Protein AF-A0AAT9LY21-F1 (afdb_monomer)

Mean predicted aligned error: 7.44 Å

pLDDT: mean 88.94, std 11.2, range [56.91, 97.25]

Sequence (94 aa):
MLLIWGFRRYVQQLLMTMLVCGNCRNPAAHALRKFTTKFTLFFIPLFPVSSRHQLQCTYCGYASELAKEQAQALVAQHAAAQQPAPQQLPQNLG

Structure (mmCIF, N/CA/C/O backbone):
data_AF-A0AAT9LY21-F1
#
_entry.id   AF-A0AAT9LY21-F1
#
loop_
_atom_site.group_PDB
_atom_site.id
_atom_site.type_symbol
_atom_site.label_atom_id
_atom_site.label_alt_id
_atom_site.label_comp_id
_atom_site.label_asym_id
_atom_site.label_entity_id
_atom_site.label_seq_id
_atom_site.pdbx_PDB_ins_code
_atom_site.Cartn_x
_atom_site.Cartn_y
_atom_site.Cartn_z
_atom_site.occupancy
_atom_site.B_iso_or_equiv
_atom_site.auth_seq_id
_atom_site.auth_comp_id
_atom_site.auth_asym_id
_atom_site.auth_atom_id
_atom_site.pdbx_PDB_model_num
ATOM 1 N N . MET A 1 1 ? -28.158 -6.599 25.433 1.00 62.91 1 MET A N 1
ATOM 2 C CA . MET A 1 1 ? -27.764 -6.000 24.136 1.00 62.91 1 MET A CA 1
ATOM 3 C C . MET A 1 1 ? -26.363 -6.472 23.796 1.00 62.91 1 MET A C 1
ATOM 5 O O . MET A 1 1 ? -25.468 -6.257 24.600 1.00 62.91 1 MET A O 1
ATOM 9 N N . LEU A 1 2 ? -26.180 -7.154 22.665 1.00 80.31 2 LEU A N 1
ATOM 10 C CA . LEU A 1 2 ? -24.870 -7.636 22.223 1.00 80.31 2 LEU A CA 1
ATOM 11 C C . LEU A 1 2 ? -24.255 -6.586 21.286 1.00 80.31 2 LEU A C 1
ATOM 13 O O . LEU A 1 2 ? -24.821 -6.320 20.232 1.00 80.31 2 LEU A O 1
ATOM 17 N N . LEU A 1 3 ? -23.135 -5.971 21.666 1.00 78.38 3 LEU A N 1
ATOM 18 C CA . LEU A 1 3 ? -22.347 -5.119 20.769 1.00 78.38 3 LEU A CA 1
ATOM 19 C C . LEU A 1 3 ? -21.366 -6.016 20.009 1.00 78.38 3 LEU A C 1
ATOM 21 O O . LEU A 1 3 ? -20.518 -6.650 20.628 1.00 78.38 3 LEU A O 1
ATOM 25 N N . ILE A 1 4 ? -21.476 -6.080 18.680 1.00 87.19 4 ILE A N 1
ATOM 26 C CA . ILE A 1 4 ? -20.534 -6.824 17.830 1.00 87.19 4 ILE A CA 1
ATOM 27 C C . ILE A 1 4 ? -19.561 -5.822 17.208 1.00 87.19 4 ILE A C 1
ATOM 29 O O . ILE A 1 4 ? -19.980 -4.960 16.434 1.00 87.19 4 ILE A O 1
ATOM 33 N N . TRP A 1 5 ? -18.271 -5.940 17.522 1.00 90.12 5 TRP A N 1
ATOM 34 C CA . TRP A 1 5 ? -17.199 -5.129 16.936 1.00 90.12 5 TRP A CA 1
ATOM 35 C C . TRP A 1 5 ? -16.188 -5.991 16.172 1.00 90.12 5 TRP A C 1
ATOM 37 O O . TRP A 1 5 ? -16.060 -7.191 16.408 1.00 90.12 5 TRP A O 1
ATOM 47 N N . GLY A 1 6 ? -15.455 -5.376 15.244 1.00 91.69 6 GLY A N 1
ATOM 48 C CA . GLY A 1 6 ? -14.421 -6.049 14.460 1.00 91.69 6 GLY A CA 1
ATOM 49 C C . GLY A 1 6 ? -13.637 -5.106 13.550 1.00 91.69 6 GLY A C 1
ATOM 50 O O . GLY A 1 6 ? -13.834 -3.890 13.566 1.00 91.69 6 GLY A O 1
ATOM 51 N N . PHE A 1 7 ? -12.756 -5.676 12.727 1.00 94.81 7 PHE A N 1
ATOM 52 C CA . PHE A 1 7 ? -12.008 -4.952 11.701 1.00 94.81 7 PHE A CA 1
ATOM 53 C C . PHE A 1 7 ? -12.208 -5.614 10.338 1.00 94.81 7 PHE A C 1
ATOM 55 O O . PHE A 1 7 ? -12.123 -6.833 10.205 1.00 94.81 7 PHE A O 1
ATOM 62 N N . ARG A 1 8 ? -12.436 -4.807 9.301 1.00 94.00 8 ARG A N 1
ATOM 63 C CA . ARG A 1 8 ? -12.494 -5.258 7.902 1.00 94.00 8 ARG A CA 1
ATOM 64 C C . ARG A 1 8 ? -11.339 -4.631 7.134 1.00 94.00 8 ARG A C 1
ATOM 66 O O . ARG A 1 8 ? -11.188 -3.409 7.136 1.00 94.00 8 ARG A O 1
ATOM 73 N N . ARG A 1 9 ? -10.537 -5.452 6.458 1.00 95.00 9 ARG A N 1
ATOM 74 C CA . ARG A 1 9 ? -9.465 -4.990 5.568 1.00 95.00 9 ARG A CA 1
ATOM 75 C C . ARG A 1 9 ? -9.974 -4.943 4.129 1.00 95.00 9 ARG A C 1
ATOM 77 O O . ARG A 1 9 ? -10.488 -5.931 3.622 1.00 95.00 9 ARG A O 1
ATOM 84 N N . TYR A 1 10 ? -9.788 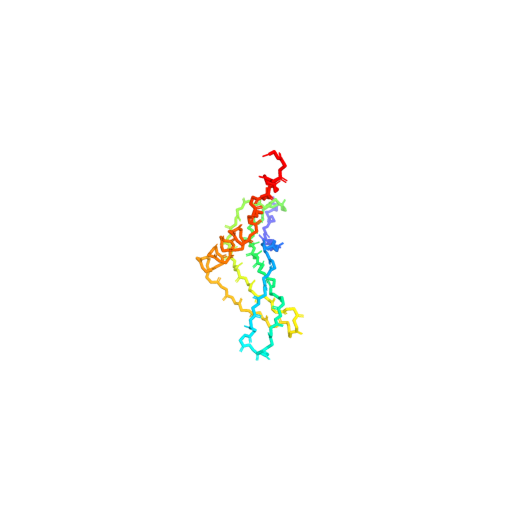-3.800 3.484 1.00 94.69 10 TYR A N 1
ATOM 85 C CA . TYR A 1 10 ? -10.091 -3.562 2.078 1.00 94.69 10 TYR A CA 1
ATOM 86 C C . TYR A 1 10 ? -8.788 -3.429 1.300 1.00 94.69 10 TYR A C 1
ATOM 88 O O . TYR A 1 10 ? -7.855 -2.779 1.777 1.00 94.69 10 TYR A O 1
ATOM 96 N N . VAL A 1 11 ? -8.734 -4.018 0.108 1.00 96.31 11 VAL A N 1
ATOM 97 C CA . VAL A 1 11 ? -7.588 -3.919 -0.801 1.00 96.31 11 VAL A CA 1
ATOM 98 C C . VAL A 1 11 ? -8.033 -3.171 -2.046 1.00 96.31 11 VAL A C 1
ATOM 100 O O . VAL A 1 11 ? -8.997 -3.569 -2.692 1.00 96.31 11 VAL A O 1
ATOM 103 N N . GLN A 1 12 ? -7.340 -2.087 -2.378 1.00 95.88 12 GLN A N 1
ATOM 104 C CA . GLN A 1 12 ? -7.557 -1.336 -3.612 1.00 95.88 12 GLN A CA 1
ATOM 105 C C . GLN A 1 12 ? -6.267 -1.324 -4.420 1.00 95.88 12 GLN A C 1
ATOM 107 O O . GLN A 1 12 ? -5.230 -0.917 -3.904 1.00 95.88 12 GLN A O 1
ATOM 112 N N . GLN A 1 13 ? -6.313 -1.755 -5.677 1.00 95.06 13 GLN A N 1
ATOM 113 C CA . GLN A 1 13 ? -5.186 -1.583 -6.591 1.00 95.06 13 GLN A CA 1
ATOM 114 C C . GLN A 1 13 ? -5.223 -0.162 -7.157 1.00 95.06 13 GLN A C 1
ATOM 116 O O . GLN A 1 13 ? -6.231 0.237 -7.730 1.00 95.06 13 GLN A O 1
ATOM 121 N N . LEU A 1 14 ? -4.152 0.602 -6.945 1.00 95.31 14 LEU A N 1
ATOM 122 C CA . LEU A 1 14 ? -4.045 1.998 -7.367 1.00 95.31 14 LEU A CA 1
ATOM 123 C C . LEU A 1 14 ? -3.543 2.111 -8.807 1.00 95.31 14 LEU A C 1
ATOM 125 O O . LEU A 1 14 ? -4.116 2.856 -9.589 1.00 95.31 14 LEU A O 1
ATOM 129 N N . LEU A 1 15 ? -2.483 1.375 -9.149 1.00 94.88 15 LEU A N 1
ATOM 130 C CA . LEU A 1 15 ? -1.891 1.363 -10.487 1.00 94.88 15 LEU A CA 1
ATOM 131 C C . LEU A 1 15 ? -1.021 0.126 -10.705 1.00 94.88 15 LEU A C 1
ATOM 133 O O . LEU A 1 15 ? -0.681 -0.592 -9.757 1.00 94.88 15 LEU A O 1
ATOM 137 N N . MET A 1 16 ? -0.621 -0.062 -11.961 1.00 94.25 16 MET A N 1
ATOM 138 C CA . MET A 1 16 ? 0.411 -1.003 -12.386 1.00 94.25 16 MET A CA 1
ATOM 139 C C . MET A 1 16 ? 1.534 -0.212 -13.058 1.00 94.25 16 MET A C 1
ATOM 141 O O . MET A 1 16 ? 1.275 0.549 -13.985 1.00 94.25 16 MET A O 1
ATOM 145 N N . THR A 1 17 ? 2.774 -0.384 -12.610 1.00 92.75 17 THR A N 1
ATOM 146 C CA . THR A 1 17 ? 3.933 0.312 -13.194 1.00 92.75 17 THR A CA 1
ATOM 147 C C . THR A 1 17 ? 5.093 -0.645 -13.440 1.00 92.75 17 THR A C 1
ATOM 149 O O . THR A 1 17 ? 5.236 -1.636 -12.727 1.00 92.75 17 THR A O 1
ATOM 152 N N . MET A 1 18 ? 5.916 -0.377 -14.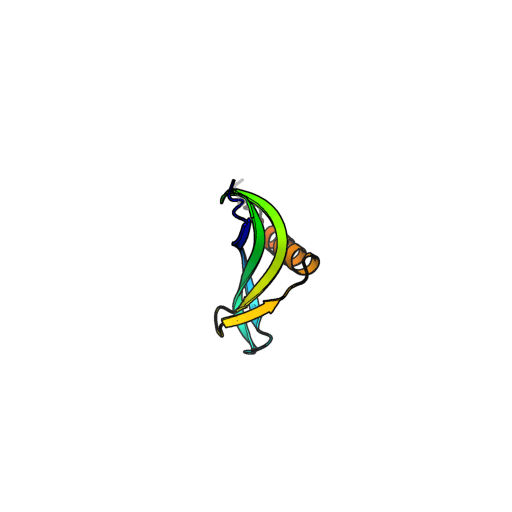452 1.00 93.62 18 MET A N 1
ATOM 153 C CA . MET A 1 18 ? 7.114 -1.164 -14.743 1.00 93.62 18 MET A CA 1
ATOM 154 C C . MET A 1 18 ? 8.292 -0.620 -13.940 1.00 93.62 18 MET A C 1
ATOM 156 O O . MET A 1 18 ? 8.673 0.537 -14.085 1.00 93.62 18 MET A O 1
ATOM 160 N N . LEU A 1 19 ? 8.865 -1.466 -13.087 1.00 91.88 19 LEU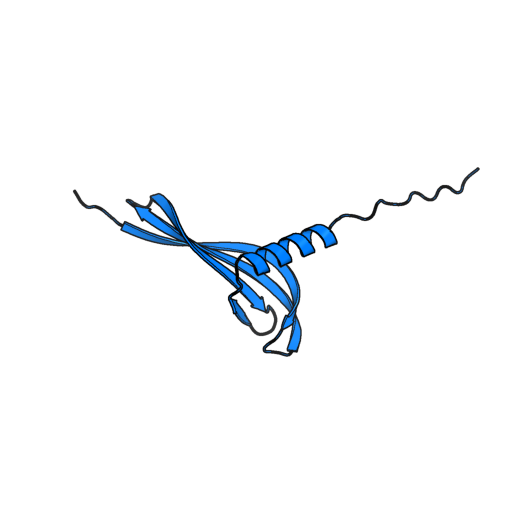 A N 1
ATOM 161 C CA . LEU A 1 19 ? 10.006 -1.135 -12.233 1.00 91.88 19 LEU A CA 1
ATOM 162 C C . LEU A 1 19 ? 10.963 -2.328 -12.198 1.00 91.88 19 LEU A C 1
ATOM 164 O O . LEU A 1 19 ? 10.553 -3.478 -12.385 1.00 91.88 19 LEU A O 1
ATOM 168 N N . VAL A 1 20 ? 12.235 -2.066 -11.908 1.00 94.94 20 VAL A N 1
ATOM 169 C CA . VAL A 1 20 ? 13.190 -3.128 -11.578 1.00 94.94 20 VAL A CA 1
ATOM 170 C C . VAL A 1 20 ? 12.970 -3.530 -10.124 1.00 94.94 20 VAL A C 1
ATOM 172 O O . VAL A 1 20 ? 13.040 -2.698 -9.220 1.00 94.94 20 VAL A 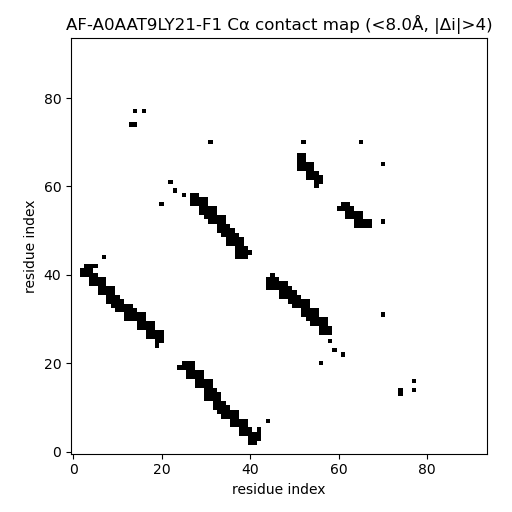O 1
ATOM 175 N N . CYS A 1 21 ? 12.670 -4.805 -9.887 1.00 95.19 21 CYS A N 1
ATOM 176 C CA . CYS A 1 21 ? 12.422 -5.294 -8.535 1.00 95.19 21 CYS A CA 1
ATOM 177 C C . CYS A 1 21 ? 13.712 -5.284 -7.698 1.00 95.19 21 CYS A C 1
ATOM 179 O O . CYS A 1 21 ? 14.707 -5.880 -8.103 1.00 95.19 21 CYS A O 1
ATOM 181 N N . GLY A 1 22 ? 13.680 -4.713 -6.490 1.00 92.56 22 GLY A N 1
ATOM 182 C CA . GLY A 1 22 ? 14.830 -4.731 -5.572 1.00 92.56 22 GLY A CA 1
ATOM 183 C C . GLY A 1 22 ? 15.234 -6.129 -5.074 1.00 92.56 22 GLY A C 1
ATOM 184 O O . GLY A 1 22 ? 16.361 -6.304 -4.629 1.00 92.56 22 GLY A O 1
ATOM 185 N N . ASN A 1 23 ? 14.342 -7.124 -5.176 1.00 95.31 23 ASN A N 1
ATOM 186 C CA . ASN A 1 23 ? 14.608 -8.506 -4.766 1.00 95.31 23 ASN A CA 1
ATOM 187 C C . ASN A 1 23 ? 15.119 -9.370 -5.935 1.00 95.31 23 ASN A C 1
ATOM 189 O O . ASN A 1 23 ? 16.240 -9.870 -5.900 1.00 95.31 23 ASN A O 1
ATOM 193 N N . CYS A 1 24 ? 14.327 -9.530 -7.006 1.00 95.81 24 CYS A N 1
ATOM 194 C CA . CYS A 1 24 ? 14.709 -10.396 -8.132 1.00 95.81 24 CYS A CA 1
ATOM 195 C C . CYS A 1 24 ? 15.520 -9.698 -9.233 1.00 95.81 24 CYS A C 1
ATOM 197 O O . CYS A 1 24 ? 15.992 -10.380 -10.136 1.00 95.81 24 CYS A O 1
ATOM 199 N N . ARG A 1 25 ? 15.684 -8.367 -9.177 1.00 94.81 25 ARG A N 1
ATOM 200 C CA . ARG A 1 25 ? 16.435 -7.548 -10.152 1.00 94.81 25 ARG A CA 1
ATOM 201 C C . ARG A 1 25 ? 15.949 -7.639 -11.603 1.00 94.81 25 ARG A C 1
ATOM 203 O O . ARG A 1 25 ? 16.631 -7.165 -12.503 1.00 94.81 25 ARG A O 1
ATOM 210 N N . ASN A 1 26 ? 14.743 -8.158 -11.824 1.00 95.25 26 ASN A N 1
ATOM 211 C CA . ASN A 1 26 ? 14.122 -8.195 -13.144 1.00 95.25 26 ASN A CA 1
ATOM 212 C C . ASN A 1 26 ? 13.173 -7.002 -13.346 1.00 95.25 26 ASN A C 1
ATOM 214 O O . ASN A 1 26 ? 12.468 -6.621 -12.398 1.00 95.25 26 ASN A O 1
ATOM 218 N N . PRO A 1 27 ? 13.121 -6.425 -14.564 1.00 94.88 27 PRO A N 1
ATOM 219 C CA . PRO A 1 27 ? 12.087 -5.471 -14.932 1.00 94.88 27 PRO A CA 1
ATOM 220 C C . PRO A 1 27 ? 10.748 -6.209 -14.985 1.00 94.88 27 PRO A C 1
ATOM 222 O O . PRO A 1 27 ? 10.571 -7.159 -15.746 1.00 94.88 27 PRO A O 1
ATOM 225 N N . ALA A 1 28 ? 9.815 -5.806 -14.131 1.00 95.19 28 ALA A N 1
ATOM 226 C CA . ALA A 1 28 ? 8.512 -6.446 -14.031 1.00 95.19 28 ALA A CA 1
ATOM 227 C C . ALA A 1 28 ? 7.431 -5.423 -13.697 1.00 95.19 28 ALA A C 1
ATOM 229 O O . ALA A 1 28 ? 7.696 -4.369 -13.105 1.00 95.19 28 ALA A O 1
ATOM 230 N N . ALA A 1 29 ? 6.186 -5.766 -14.021 1.00 95.06 29 ALA A N 1
ATOM 231 C CA . ALA A 1 29 ? 5.053 -4.976 -13.582 1.00 95.06 29 ALA A CA 1
ATOM 232 C C . ALA A 1 29 ? 4.928 -5.093 -12.058 1.00 95.06 29 ALA A C 1
ATOM 234 O O . ALA A 1 29 ? 5.018 -6.185 -11.487 1.00 95.06 29 ALA A O 1
ATOM 235 N N . HIS A 1 30 ? 4.721 -3.967 -11.397 1.00 96.25 30 HIS A N 1
ATOM 236 C CA . HIS A 1 30 ? 4.524 -3.876 -9.967 1.00 96.25 30 HIS A CA 1
ATOM 237 C C . HIS A 1 30 ? 3.135 -3.311 -9.684 1.00 96.25 30 HIS A C 1
ATOM 239 O O . HIS A 1 30 ? 2.782 -2.226 -10.151 1.00 96.25 30 HIS A O 1
ATOM 245 N N . ALA A 1 31 ? 2.350 -4.062 -8.914 1.00 96.56 31 ALA A N 1
ATOM 246 C CA . ALA A 1 31 ? 1.026 -3.658 -8.470 1.00 96.56 31 ALA A CA 1
ATOM 247 C C . ALA A 1 31 ? 1.149 -2.808 -7.208 1.00 96.56 31 ALA A C 1
ATOM 249 O O . ALA A 1 31 ? 1.566 -3.308 -6.160 1.00 96.56 31 ALA A O 1
ATOM 250 N N . LEU A 1 32 ? 0.759 -1.538 -7.289 1.00 96.81 32 LEU A N 1
ATOM 251 C CA . LEU A 1 32 ? 0.639 -0.688 -6.112 1.00 96.81 32 LEU A CA 1
ATOM 252 C C . LEU A 1 32 ? -0.749 -0.893 -5.504 1.00 96.81 32 LEU A C 1
ATOM 254 O O . LEU A 1 32 ? -1.761 -0.551 -6.115 1.00 96.81 32 LEU A O 1
ATOM 258 N N . ARG A 1 33 ? -0.811 -1.455 -4.298 1.00 97.06 33 ARG A N 1
ATOM 259 C CA . ARG A 1 33 ? -2.056 -1.756 -3.583 1.00 97.06 33 ARG A CA 1
ATOM 260 C C . ARG A 1 33 ? -2.135 -0.977 -2.280 1.00 97.06 33 ARG A C 1
ATOM 262 O O . ARG A 1 33 ? -1.163 -0.876 -1.540 1.00 97.06 33 ARG A O 1
ATOM 269 N N . LYS A 1 34 ? -3.320 -0.461 -1.979 1.00 96.94 34 LYS A N 1
ATOM 270 C CA . LYS A 1 34 ? -3.666 0.197 -0.725 1.00 96.94 34 LYS A CA 1
ATOM 271 C C . LYS A 1 34 ? -4.505 -0.743 0.131 1.00 96.94 34 LYS A C 1
ATOM 273 O O . LYS A 1 34 ? -5.600 -1.143 -0.262 1.00 96.94 34 LYS A O 1
ATOM 278 N N . PHE A 1 35 ? -4.008 -1.048 1.320 1.00 96.62 35 PHE A N 1
ATOM 279 C CA . PHE A 1 35 ? -4.692 -1.834 2.337 1.00 96.62 35 PHE A CA 1
ATOM 280 C C . PHE A 1 35 ? -5.300 -0.891 3.365 1.00 96.62 35 PHE A C 1
ATOM 282 O O . PHE A 1 35 ? -4.576 -0.277 4.144 1.00 96.62 35 PHE A O 1
ATOM 289 N N . THR A 1 36 ? -6.625 -0.774 3.375 1.00 96.38 36 THR A N 1
ATOM 290 C CA . THR A 1 36 ? -7.347 0.064 4.339 1.00 96.38 36 THR A CA 1
ATOM 291 C C . THR A 1 36 ? -8.074 -0.822 5.337 1.00 96.38 36 THR A C 1
ATOM 293 O O . THR A 1 36 ? -8.986 -1.557 4.967 1.00 96.38 36 THR A O 1
ATOM 296 N N . THR A 1 37 ? -7.696 -0.750 6.607 1.00 96.19 37 THR A N 1
ATOM 297 C CA . THR A 1 37 ? -8.408 -1.431 7.692 1.00 96.19 37 THR A CA 1
ATOM 298 C C . THR A 1 37 ? -9.447 -0.475 8.251 1.00 96.19 37 THR A C 1
ATOM 300 O O . THR A 1 37 ? -9.092 0.616 8.689 1.00 96.19 37 THR A O 1
ATOM 303 N N . LYS A 1 38 ? -10.723 -0.860 8.2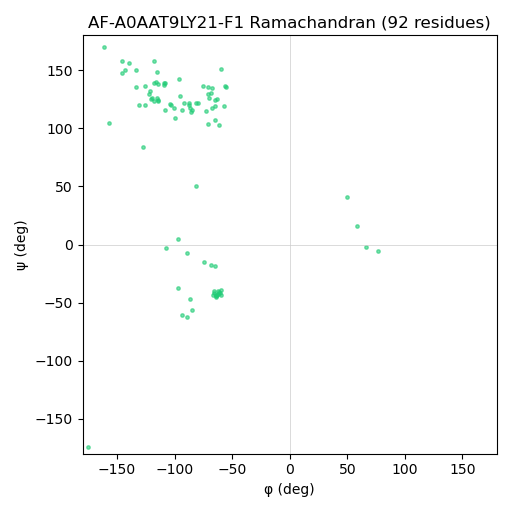33 1.00 94.69 38 LYS A N 1
ATOM 304 C CA . LYS A 1 3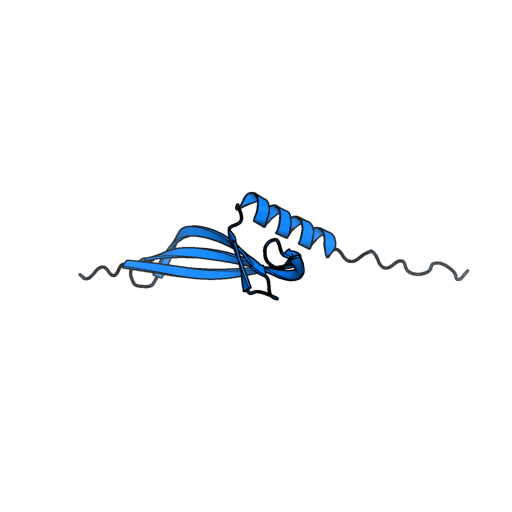8 ? -11.826 -0.089 8.814 1.00 94.69 38 LYS A CA 1
ATOM 305 C C . LYS A 1 38 ? -12.344 -0.775 10.072 1.00 94.69 38 LYS A C 1
ATOM 307 O O . LYS A 1 38 ? -12.478 -2.000 10.083 1.00 94.69 38 LYS A O 1
ATOM 312 N N . PHE A 1 39 ? -12.643 0.009 11.102 1.00 94.38 39 PHE A N 1
ATOM 313 C CA . PHE A 1 39 ? -13.369 -0.476 12.270 1.00 94.38 39 PHE A CA 1
ATOM 314 C C . PHE A 1 39 ? -14.822 -0.738 11.882 1.00 94.38 39 PHE A C 1
ATOM 316 O O . PHE A 1 39 ? -15.433 0.066 11.172 1.00 94.38 39 PHE A O 1
ATOM 323 N N . THR A 1 40 ? -15.364 -1.867 12.320 1.00 93.50 40 THR A N 1
ATOM 324 C CA . THR A 1 40 ? -16.746 -2.251 12.047 1.00 93.50 40 THR A CA 1
ATOM 325 C C . THR A 1 40 ? -17.512 -2.443 13.338 1.00 93.50 40 THR A C 1
ATOM 327 O O . THR A 1 40 ? -17.053 -3.178 14.210 1.00 93.50 40 THR A O 1
ATOM 330 N N . LEU A 1 41 ? -18.697 -1.847 13.413 1.00 92.88 41 LEU A N 1
ATOM 331 C CA . LEU A 1 41 ? -19.645 -2.026 14.506 1.00 92.88 41 LEU A CA 1
ATOM 332 C C . LEU A 1 41 ? -20.955 -2.539 13.913 1.00 92.88 41 LEU A C 1
ATOM 334 O O . LEU A 1 41 ? -21.436 -1.977 12.931 1.00 92.88 41 LEU A O 1
ATOM 338 N N . PHE A 1 42 ? -21.506 -3.622 14.461 1.00 89.44 42 PHE A N 1
ATOM 339 C CA . PHE A 1 42 ? -22.699 -4.281 13.916 1.00 89.44 42 PHE A CA 1
ATOM 340 C C . PHE A 1 42 ? -22.590 -4.563 12.409 1.00 89.44 42 PHE A C 1
ATOM 342 O O . PHE A 1 42 ? -23.531 -4.353 11.654 1.00 89.44 42 PHE A O 1
ATOM 349 N N . PHE A 1 43 ? -21.412 -5.006 11.958 1.00 83.56 43 PHE A N 1
ATOM 350 C CA . PHE A 1 43 ? -21.088 -5.250 10.543 1.00 83.56 43 PHE A CA 1
ATOM 351 C C . PHE A 1 43 ? -21.041 -4.008 9.634 1.00 83.56 43 PHE A C 1
ATOM 353 O O . PHE A 1 43 ? -20.640 -4.134 8.477 1.00 83.56 43 PHE A O 1
ATOM 360 N N . ILE A 1 44 ? -21.336 -2.810 10.144 1.00 89.62 44 ILE A N 1
ATOM 361 C CA . ILE A 1 44 ? -21.233 -1.550 9.404 1.00 89.62 44 ILE A CA 1
ATOM 362 C C . ILE A 1 44 ? -19.802 -0.999 9.549 1.00 89.62 44 ILE A C 1
ATOM 364 O O . ILE A 1 44 ? -19.344 -0.774 10.674 1.00 89.62 44 ILE A O 1
ATOM 368 N N . PRO A 1 45 ? -19.053 -0.783 8.450 1.00 89.25 45 PRO A N 1
ATOM 369 C CA . PRO A 1 45 ? -17.735 -0.157 8.507 1.00 89.25 45 PRO A CA 1
ATOM 370 C C . PRO A 1 45 ? -17.860 1.345 8.789 1.00 89.25 45 PRO A C 1
ATOM 372 O O . PRO A 1 45 ? -18.367 2.085 7.953 1.00 89.25 45 PRO A O 1
ATOM 375 N N . LEU A 1 46 ? -17.365 1.795 9.945 1.00 90.00 46 LEU A N 1
ATOM 376 C CA . LEU A 1 46 ? -17.533 3.174 10.413 1.00 90.00 46 LEU A CA 1
ATOM 377 C C . LEU A 1 46 ? -16.413 4.100 9.922 1.00 90.00 46 LEU A C 1
ATOM 379 O O . LEU A 1 46 ? -16.662 5.032 9.166 1.00 90.00 46 LEU A O 1
ATOM 383 N N . PHE A 1 47 ? -15.163 3.839 10.311 1.00 92.31 47 PHE A N 1
ATOM 384 C CA . PHE A 1 47 ? -14.024 4.699 9.969 1.00 92.31 47 PHE A CA 1
ATOM 385 C C . PHE A 1 47 ? -12.749 3.886 9.687 1.00 92.31 47 PHE A C 1
ATOM 387 O O . PHE A 1 47 ? -12.580 2.783 10.222 1.00 92.31 47 PHE A O 1
ATOM 394 N N . PRO A 1 48 ? -11.848 4.383 8.816 1.00 93.06 48 PRO A N 1
ATOM 395 C CA . PRO A 1 48 ? -10.548 3.766 8.582 1.00 93.06 48 PRO A CA 1
ATOM 396 C C . PRO A 1 48 ? -9.626 3.965 9.790 1.00 93.06 48 PRO A C 1
ATOM 398 O O . PRO A 1 48 ? -9.432 5.078 10.260 1.00 93.06 48 PRO A O 1
ATOM 401 N N . VAL A 1 49 ? -9.034 2.873 10.264 1.00 94.88 49 VAL A N 1
ATOM 402 C CA . VAL A 1 49 ? -8.095 2.834 11.397 1.00 94.88 49 VAL A CA 1
ATOM 403 C C . VAL A 1 49 ? -6.654 2.845 10.906 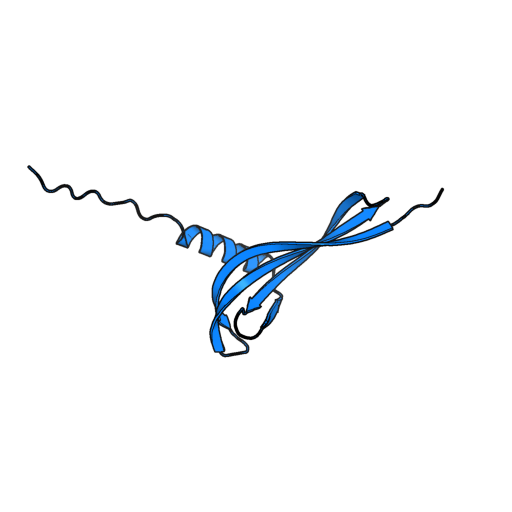1.00 94.88 49 VAL A C 1
ATOM 405 O O . VAL A 1 49 ? -5.788 3.469 11.508 1.00 94.88 49 VAL A O 1
ATOM 408 N N . SER A 1 50 ? -6.376 2.162 9.795 1.00 93.06 50 SER A N 1
ATOM 409 C CA . SER A 1 50 ? -5.046 2.153 9.194 1.00 93.06 50 SER A CA 1
ATOM 410 C C . SER A 1 50 ? -5.119 2.080 7.678 1.00 93.06 50 SER A C 1
ATOM 412 O O . SER A 1 50 ? -6.025 1.470 7.107 1.00 93.06 50 SER A O 1
ATOM 414 N N . SER A 1 51 ? -4.145 2.707 7.022 1.00 94.31 51 SER A N 1
ATOM 415 C CA . SER A 1 51 ? -3.930 2.605 5.584 1.00 94.31 51 SER A CA 1
ATOM 416 C C . SER A 1 51 ? -2.461 2.307 5.336 1.00 94.31 51 SER A C 1
ATOM 418 O O . SER A 1 51 ? -1.611 3.113 5.707 1.00 94.31 51 SER A O 1
ATOM 420 N N . ARG A 1 52 ? -2.167 1.181 4.691 1.00 95.69 52 ARG A N 1
ATOM 421 C CA . ARG A 1 52 ? -0.817 0.810 4.247 1.00 95.69 52 ARG A CA 1
ATOM 422 C C . ARG A 1 52 ? -0.775 0.759 2.726 1.00 95.69 52 ARG A C 1
ATOM 424 O O . ARG A 1 52 ? -1.787 0.432 2.104 1.00 95.69 52 ARG A O 1
ATOM 431 N N . HIS A 1 53 ? 0.366 1.083 2.134 1.00 97.25 53 HIS A N 1
ATOM 432 C CA . HIS A 1 53 ? 0.588 0.933 0.698 1.00 97.25 53 HIS A CA 1
ATOM 433 C C . HIS A 1 53 ? 1.659 -0.124 0.488 1.00 97.25 53 HIS A C 1
ATOM 435 O O . HIS A 1 53 ? 2.643 -0.157 1.216 1.00 97.25 53 HIS A O 1
ATOM 441 N N . GLN A 1 54 ? 1.458 -0.988 -0.495 1.00 96.50 54 GLN A N 1
ATOM 442 C CA . GLN A 1 54 ? 2.386 -2.056 -0.814 1.00 96.50 54 GLN A CA 1
ATOM 443 C C . GLN A 1 54 ? 2.615 -2.080 -2.310 1.00 96.50 54 GLN A C 1
ATOM 445 O O . GLN A 1 54 ? 1.663 -2.013 -3.090 1.00 96.50 54 GLN A O 1
ATOM 450 N N . LEU A 1 55 ? 3.870 -2.225 -2.697 1.00 95.88 55 LEU A N 1
ATOM 451 C CA . LEU A 1 55 ? 4.259 -2.458 -4.069 1.00 95.88 55 LEU A CA 1
ATOM 452 C C . LEU A 1 55 ? 4.600 -3.941 -4.220 1.00 95.88 55 LEU A C 1
ATOM 454 O O . LEU A 1 55 ? 5.475 -4.443 -3.518 1.00 95.88 55 LEU A O 1
ATOM 458 N N . GLN A 1 56 ? 3.887 -4.649 -5.095 1.00 96.69 56 GLN A N 1
ATOM 459 C CA . GLN A 1 56 ? 4.065 -6.085 -5.296 1.00 96.69 56 GLN A CA 1
ATOM 460 C C . GLN A 1 56 ? 4.599 -6.394 -6.692 1.00 96.69 56 GLN A C 1
ATOM 462 O O . GLN A 1 56 ? 3.963 -6.055 -7.686 1.00 96.69 56 GLN A O 1
ATOM 467 N N . CYS A 1 57 ? 5.730 -7.091 -6.762 1.00 96.56 57 CYS A N 1
ATOM 468 C CA . CYS A 1 57 ? 6.306 -7.587 -8.005 1.00 96.56 57 CYS A CA 1
ATOM 469 C C . CYS A 1 57 ? 5.457 -8.729 -8.581 1.00 96.56 57 CYS A C 1
ATOM 471 O O . CYS A 1 57 ? 5.228 -9.732 -7.907 1.00 96.56 57 CYS A O 1
ATOM 473 N N . THR A 1 58 ? 5.040 -8.613 -9.842 1.00 95.81 58 THR A N 1
ATOM 474 C CA . THR A 1 58 ? 4.302 -9.683 -10.543 1.00 95.81 58 THR A CA 1
ATOM 475 C C . THR A 1 58 ? 5.182 -10.862 -10.958 1.00 95.81 58 THR A C 1
ATOM 477 O O . THR A 1 58 ? 4.649 -11.924 -11.250 1.00 95.81 58 THR A O 1
ATOM 480 N N . TYR A 1 59 ? 6.513 -10.704 -10.949 1.00 95.94 59 TYR A N 1
ATOM 481 C CA . TYR A 1 59 ? 7.453 -11.765 -11.324 1.00 95.94 59 TYR A CA 1
ATOM 482 C C . TYR A 1 59 ? 7.779 -12.706 -10.158 1.00 95.94 59 TYR A C 1
ATOM 484 O O . TYR A 1 59 ? 7.590 -13.910 -10.264 1.00 95.94 59 TYR A O 1
ATOM 492 N N . CYS A 1 60 ? 8.266 -12.167 -9.032 1.00 96.19 60 CYS A N 1
ATOM 493 C CA . CYS A 1 60 ? 8.682 -12.978 -7.877 1.00 96.19 60 CYS A CA 1
ATOM 494 C C . CYS A 1 60 ? 7.728 -12.906 -6.675 1.00 96.19 60 CYS A C 1
ATOM 496 O O . CYS A 1 60 ? 7.982 -13.540 -5.657 1.00 96.19 60 CYS A O 1
ATOM 498 N N . GLY A 1 61 ? 6.668 -12.095 -6.739 1.00 95.44 61 GLY A N 1
ATOM 499 C CA . GLY A 1 61 ? 5.711 -11.930 -5.641 1.00 95.44 61 GLY A CA 1
ATOM 500 C C . GLY A 1 61 ? 6.191 -11.051 -4.481 1.00 95.44 61 GLY A C 1
ATOM 501 O O . GLY A 1 61 ? 5.385 -10.764 -3.594 1.00 95.44 61 GLY A O 1
ATOM 502 N N . TYR A 1 62 ? 7.452 -10.593 -4.492 1.00 96.19 62 TYR A N 1
ATOM 503 C CA . TYR A 1 62 ? 8.011 -9.739 -3.442 1.00 96.19 62 TYR A CA 1
ATOM 504 C C . TYR A 1 62 ? 7.177 -8.474 -3.245 1.00 96.19 62 TYR A C 1
ATOM 506 O O . TYR A 1 62 ? 6.762 -7.822 -4.206 1.00 96.19 62 TYR A O 1
ATOM 514 N N . ALA A 1 63 ? 6.960 -8.139 -1.981 1.00 95.25 63 ALA A N 1
ATOM 515 C CA . ALA A 1 63 ? 6.108 -7.061 -1.539 1.00 95.25 63 ALA A CA 1
ATOM 516 C C . ALA A 1 63 ? 6.887 -6.127 -0.617 1.00 95.25 63 ALA A C 1
ATOM 518 O O . ALA A 1 63 ? 7.327 -6.553 0.447 1.00 95.25 63 ALA A O 1
ATOM 519 N N . SER A 1 64 ? 7.009 -4.856 -0.993 1.00 93.81 64 SER A N 1
ATOM 520 C CA . SER A 1 64 ? 7.573 -3.821 -0.123 1.00 93.81 64 SER A CA 1
ATOM 521 C C . SER A 1 64 ? 6.488 -2.865 0.349 1.00 93.81 64 SER A C 1
ATOM 523 O O . SER A 1 64 ? 5.642 -2.438 -0.440 1.00 93.81 64 SER A O 1
ATOM 525 N N . GLU A 1 65 ? 6.519 -2.509 1.629 1.00 94.88 65 GLU A N 1
ATOM 526 C CA . GLU A 1 65 ? 5.667 -1.453 2.167 1.00 94.88 65 GLU A CA 1
ATOM 527 C C . GLU A 1 65 ? 6.204 -0.082 1.736 1.00 94.88 65 GLU A C 1
ATOM 529 O O . GLU A 1 65 ? 7.411 0.155 1.750 1.00 94.88 65 GLU A O 1
ATOM 534 N N . LEU A 1 66 ? 5.306 0.804 1.311 1.00 93.19 66 LEU A N 1
ATOM 535 C CA . LEU A 1 66 ? 5.624 2.157 0.868 1.00 93.19 66 LEU A CA 1
ATOM 536 C C . LEU A 1 66 ? 4.982 3.183 1.798 1.00 93.19 66 LEU A C 1
ATOM 538 O O . LEU A 1 66 ? 3.811 3.066 2.181 1.00 93.19 66 LEU A O 1
ATOM 542 N N . ALA A 1 67 ? 5.738 4.245 2.078 1.00 94.81 67 ALA A N 1
ATOM 543 C CA . ALA A 1 67 ? 5.195 5.439 2.705 1.00 94.81 67 ALA A CA 1
ATOM 544 C C . ALA A 1 67 ? 4.090 6.045 1.824 1.00 94.81 67 ALA A C 1
ATOM 546 O O . ALA A 1 67 ? 4.089 5.910 0.595 1.00 94.81 67 ALA A O 1
ATOM 547 N N . LYS A 1 68 ? 3.125 6.718 2.455 1.00 92.56 68 LYS A N 1
ATOM 548 C CA . LYS A 1 68 ? 1.964 7.290 1.759 1.00 92.56 68 LYS A CA 1
ATOM 549 C C . LYS A 1 68 ? 2.401 8.307 0.704 1.00 92.56 68 LYS A C 1
ATOM 551 O O . LYS A 1 68 ? 1.851 8.313 -0.392 1.00 92.56 68 LYS A O 1
ATOM 556 N N . GLU A 1 69 ? 3.407 9.106 1.023 1.00 93.50 69 GLU A N 1
ATOM 557 C CA . GLU A 1 69 ? 3.974 10.155 0.179 1.00 93.50 69 GLU A CA 1
ATOM 558 C C . GLU A 1 69 ? 4.600 9.546 -1.083 1.00 93.50 69 GLU A C 1
ATOM 560 O O . GLU A 1 69 ? 4.334 9.997 -2.194 1.00 93.50 69 GLU A O 1
ATOM 565 N N . GLN A 1 70 ? 5.353 8.452 -0.930 1.00 93.00 70 GLN A N 1
ATOM 566 C CA . GLN A 1 70 ? 5.972 7.734 -2.048 1.00 93.00 70 GLN A CA 1
ATOM 567 C C . GLN A 1 70 ? 4.920 7.087 -2.955 1.00 93.00 70 GLN A C 1
ATOM 569 O O . GLN A 1 70 ? 5.000 7.190 -4.178 1.00 93.00 70 GLN A O 1
ATOM 574 N N . ALA A 1 71 ? 3.902 6.456 -2.365 1.00 94.25 71 ALA A N 1
ATOM 575 C CA . ALA A 1 71 ? 2.797 5.873 -3.118 1.00 94.25 71 ALA A CA 1
ATOM 576 C C . ALA A 1 71 ? 2.027 6.940 -3.915 1.00 94.25 71 ALA A C 1
ATOM 578 O O . ALA A 1 71 ? 1.685 6.716 -5.073 1.00 94.25 71 ALA A O 1
ATOM 579 N N . GLN A 1 72 ? 1.787 8.113 -3.323 1.00 94.50 72 GLN A N 1
ATOM 580 C CA . GLN A 1 72 ? 1.142 9.236 -4.006 1.00 94.50 72 GLN A CA 1
ATOM 581 C C . GLN A 1 72 ? 2.002 9.794 -5.140 1.00 94.50 72 GLN A C 1
ATOM 583 O O . GLN A 1 72 ? 1.473 10.048 -6.220 1.00 94.50 72 GLN A O 1
ATOM 588 N N . ALA A 1 73 ? 3.314 9.927 -4.929 1.00 93.75 73 ALA A N 1
ATOM 589 C CA . ALA A 1 73 ? 4.240 10.352 -5.973 1.00 93.75 73 ALA A CA 1
ATOM 590 C C . ALA A 1 73 ? 4.223 9.388 -7.172 1.00 93.75 73 ALA A C 1
ATOM 592 O O . ALA A 1 73 ? 4.129 9.838 -8.309 1.00 93.75 73 ALA A O 1
ATOM 593 N N . LEU A 1 74 ? 4.221 8.073 -6.929 1.00 92.88 74 LEU A N 1
ATOM 594 C CA . LEU A 1 74 ? 4.097 7.054 -7.981 1.00 92.88 74 LEU A CA 1
ATOM 595 C C . LEU A 1 74 ? 2.779 7.174 -8.760 1.00 92.88 74 LEU A C 1
ATOM 597 O O . LEU A 1 74 ? 2.777 7.066 -9.984 1.00 92.88 74 LEU A O 1
ATOM 601 N N . VAL A 1 75 ? 1.664 7.427 -8.067 1.00 94.38 75 VAL A N 1
ATOM 602 C CA . VAL A 1 75 ? 0.356 7.649 -8.707 1.00 94.38 75 VAL A CA 1
ATOM 603 C C . VAL A 1 75 ? 0.365 8.907 -9.570 1.00 94.38 75 VAL A C 1
ATOM 605 O O . VAL A 1 75 ? -0.091 8.860 -10.710 1.00 94.38 75 VAL A O 1
ATOM 608 N N . ALA A 1 76 ? 0.917 10.009 -9.064 1.00 92.88 76 ALA A N 1
ATOM 609 C CA . ALA A 1 76 ? 1.012 11.260 -9.809 1.00 92.88 76 ALA A CA 1
ATOM 610 C C . ALA A 1 76 ? 1.898 11.122 -11.060 1.00 92.88 76 ALA A C 1
ATOM 612 O O . ALA A 1 76 ? 1.515 11.575 -12.136 1.00 92.88 76 ALA A O 1
ATOM 613 N N . GLN A 1 77 ? 3.045 10.445 -10.941 1.00 90.62 77 GLN A N 1
ATOM 614 C CA . GLN A 1 77 ? 3.944 10.174 -12.068 1.00 90.62 77 GLN A CA 1
ATOM 615 C 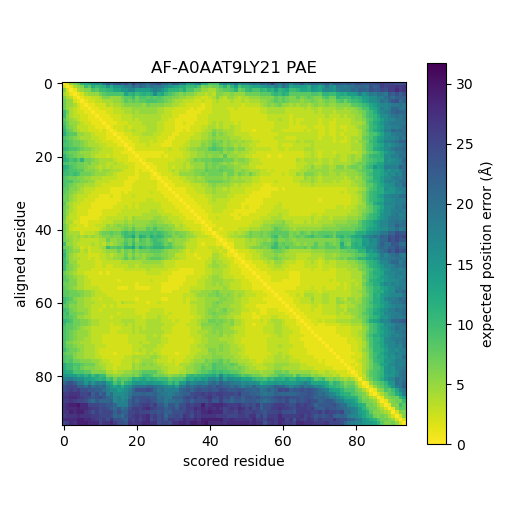C . GLN A 1 77 ? 3.271 9.315 -13.144 1.00 90.62 77 GLN A C 1
ATOM 617 O O . GLN A 1 77 ? 3.396 9.606 -14.331 1.00 90.62 77 GLN A O 1
ATOM 622 N N . HIS A 1 78 ? 2.525 8.283 -12.741 1.00 89.19 78 HIS A N 1
ATOM 623 C CA . HIS A 1 78 ? 1.793 7.430 -13.676 1.00 89.19 78 HIS A CA 1
ATOM 624 C C . HIS A 1 78 ? 0.706 8.205 -14.430 1.00 89.19 78 HIS A C 1
ATOM 626 O O . HIS A 1 78 ? 0.620 8.097 -15.650 1.00 89.19 78 HIS A O 1
ATOM 632 N N . ALA A 1 79 ? -0.054 9.046 -13.721 1.00 88.00 79 ALA A N 1
ATOM 633 C CA . ALA A 1 79 ? -1.075 9.895 -14.327 1.00 88.00 79 ALA A CA 1
ATOM 634 C C . ALA A 1 79 ? -0.482 10.897 -15.335 1.00 88.00 79 ALA A C 1
ATOM 636 O O . ALA A 1 79 ? -1.056 11.097 -16.403 1.00 88.00 79 ALA A O 1
ATOM 637 N N . ALA A 1 80 ? 0.680 11.489 -15.033 1.00 85.50 80 ALA A N 1
ATOM 638 C CA . ALA A 1 80 ? 1.383 12.378 -15.959 1.00 85.50 80 ALA A CA 1
ATOM 639 C C . ALA A 1 80 ? 1.883 11.637 -17.213 1.00 85.50 80 ALA A C 1
ATOM 641 O O . ALA A 1 80 ? 1.750 12.144 -18.322 1.00 85.50 80 ALA A O 1
ATOM 642 N N . ALA A 1 81 ? 2.393 10.410 -17.063 1.00 80.50 81 ALA A N 1
ATOM 643 C CA . ALA A 1 81 ? 2.864 9.593 -18.185 1.00 80.50 81 ALA A CA 1
ATOM 644 C C . ALA A 1 81 ? 1.738 9.105 -19.121 1.00 80.50 81 ALA A C 1
ATOM 646 O O . ALA A 1 81 ? 2.010 8.693 -20.245 1.00 80.50 81 ALA A O 1
ATOM 647 N N . GLN A 1 82 ? 0.482 9.131 -18.667 1.00 70.50 82 GLN A N 1
ATOM 648 C CA . GLN A 1 82 ? -0.693 8.676 -19.420 1.00 70.50 82 GLN A CA 1
ATOM 649 C C . GLN A 1 82 ? -1.456 9.796 -20.127 1.00 70.50 82 GLN A C 1
ATOM 651 O O . GLN A 1 82 ? -2.494 9.531 -20.734 1.00 70.50 82 GLN A O 1
ATOM 656 N N . GLN A 1 83 ? -0.960 11.034 -20.086 1.00 67.56 83 GLN A N 1
ATOM 657 C CA . GLN A 1 83 ? -1.532 12.110 -20.886 1.00 67.56 83 GLN A CA 1
ATOM 658 C C . GLN A 1 83 ? -1.333 11.796 -22.380 1.00 67.56 83 GLN A C 1
ATOM 660 O O . GLN A 1 83 ? -0.191 11.651 -22.821 1.00 67.56 83 GLN A O 1
ATOM 665 N N . PRO A 1 84 ? -2.413 11.665 -23.175 1.00 58.59 84 PRO A N 1
ATOM 666 C CA . PRO A 1 84 ? -2.282 11.455 -24.607 1.00 58.59 84 PRO A CA 1
ATOM 667 C C . PRO A 1 84 ? -1.596 12.676 -25.225 1.00 58.59 84 PRO A C 1
ATOM 669 O O . PRO A 1 84 ? -2.039 13.810 -25.036 1.00 58.59 84 PRO A O 1
ATOM 672 N N . ALA A 1 85 ? -0.502 12.440 -25.951 1.00 62.28 85 ALA A N 1
ATOM 673 C CA . ALA A 1 85 ? 0.138 13.476 -26.749 1.00 62.28 85 ALA A CA 1
ATOM 674 C C . ALA A 1 85 ? -0.901 14.072 -27.723 1.00 62.28 85 ALA A C 1
ATOM 676 O O . ALA A 1 85 ? -1.655 13.302 -28.330 1.00 62.28 85 ALA A O 1
ATOM 677 N N . PRO A 1 86 ? -0.979 15.408 -27.884 1.00 61.47 86 PRO A N 1
ATOM 678 C CA . PRO A 1 86 ? -1.876 16.008 -28.862 1.00 61.47 86 PRO A CA 1
ATOM 679 C C . PRO A 1 86 ? -1.543 15.448 -30.249 1.00 61.47 86 PRO A C 1
ATOM 681 O O . PRO A 1 86 ? -0.417 15.573 -30.727 1.00 61.47 86 PRO A O 1
ATOM 684 N N . GLN A 1 87 ? -2.521 14.786 -30.869 1.00 60.81 87 GLN A N 1
ATOM 685 C CA . GLN A 1 87 ? -2.409 14.228 -32.213 1.00 60.81 87 GLN A CA 1
ATOM 686 C C . GLN A 1 87 ? -2.159 15.379 -33.197 1.00 60.81 87 GLN A C 1
ATOM 688 O O . GLN A 1 87 ? -3.067 16.146 -33.513 1.00 60.81 87 GLN A O 1
ATOM 693 N N . GLN A 1 88 ? -0.915 15.537 -33.646 1.00 62.03 88 GLN A N 1
ATOM 694 C CA . GLN A 1 88 ? -0.548 16.539 -34.642 1.00 62.03 88 GLN A CA 1
ATOM 695 C C . GLN A 1 88 ? -1.116 16.105 -35.999 1.00 62.03 88 GLN A C 1
ATOM 697 O O . GLN A 1 88 ? -0.603 15.185 -36.634 1.00 62.03 88 GLN A O 1
ATOM 702 N N . LEU A 1 89 ? -2.209 16.745 -36.422 1.00 67.00 89 LEU A N 1
ATOM 703 C CA . LEU A 1 89 ? -2.777 16.591 -37.759 1.00 67.00 89 LEU A CA 1
ATOM 704 C C . LEU A 1 89 ? -1.762 17.148 -38.779 1.00 67.00 89 LEU A C 1
ATOM 706 O O . LEU A 1 89 ? -1.352 18.303 -38.628 1.00 67.00 89 LEU A O 1
ATOM 710 N N . PRO A 1 90 ? -1.319 16.380 -39.791 1.00 64.62 90 PRO A N 1
ATOM 711 C CA . PRO A 1 90 ? -0.344 16.875 -40.757 1.00 64.62 90 PRO A CA 1
ATOM 712 C C . PRO A 1 90 ? -0.942 18.029 -41.582 1.00 64.62 90 PRO A C 1
ATOM 714 O O . PRO A 1 90 ? -1.795 17.820 -42.439 1.00 64.62 90 PRO A O 1
ATOM 717 N N . GLN A 1 91 ? -0.485 19.258 -41.319 1.00 67.12 91 GLN A N 1
ATOM 718 C CA . GLN A 1 91 ? -0.863 20.486 -42.035 1.00 67.12 91 GLN A CA 1
ATOM 719 C C . GLN A 1 91 ? -0.082 20.667 -43.352 1.00 67.12 91 GLN A C 1
ATOM 721 O O . GLN A 1 91 ? 0.509 21.716 -43.582 1.00 67.12 91 GLN A O 1
ATOM 726 N N . ASN A 1 92 ? -0.020 19.657 -44.221 1.00 66.75 92 ASN A N 1
ATOM 727 C CA . ASN A 1 92 ? 0.578 19.831 -45.553 1.00 66.75 92 ASN A CA 1
ATOM 728 C C . ASN A 1 92 ? -0.372 19.360 -46.655 1.00 66.75 92 ASN A C 1
ATOM 730 O O . ASN A 1 92 ? -0.282 18.234 -47.135 1.00 66.75 92 ASN A O 1
ATOM 734 N N . LEU A 1 93 ? -1.284 20.257 -47.032 1.00 63.47 93 LEU A N 1
ATOM 735 C CA . LEU A 1 93 ? -1.971 20.284 -48.323 1.00 63.47 93 LEU A CA 1
ATOM 736 C C . LEU A 1 93 ? -2.463 21.720 -48.560 1.00 63.47 93 LEU A C 1
ATOM 738 O O . LEU A 1 93 ? -3.426 22.150 -47.925 1.00 63.47 93 LEU A O 1
ATOM 742 N N . GLY A 1 94 ? -1.772 22.453 -49.435 1.00 56.91 94 GLY A N 1
ATOM 743 C CA . GLY A 1 94 ? -2.109 23.819 -49.843 1.00 56.91 94 GLY A CA 1
ATOM 744 C C . GLY A 1 94 ? -0.947 24.509 -50.527 1.00 56.91 94 GLY A C 1
ATOM 745 O O . GLY A 1 94 ? -0.150 25.124 -49.791 1.00 56.91 94 GLY A O 1
#

Radius of gyration: 20.17 Å; Cα contacts (8 Å, |Δi|>4): 162; chains: 1; bounding box: 44×37×74 Å

Foldseek 3Di:
DDKDKDKDKDKDFLDWDFDQDPPPRDTAIKTWI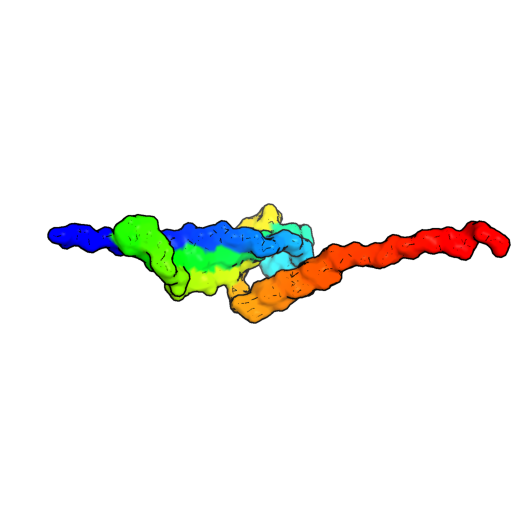KIWIFIDIPNRGDGTPDIWIWIAGPPPRDIDTDDPVVSVVVSVVVVVVPPDDPPDDPPDDD

Secondary structure (DSSP, 8-state):
----EEEEEEEEEEEEEEEE-TTT--EEEEEEEEEEEEEEETTEEEEEEEEEEEEEETTT--EEEE-HHHHHHHHHHHHHHTSPPP--------

Solvent-accessible surface area (backbone atoms only — not comparable to full-atom values): 5763 Å² total; per-residue (Å²): 137,87,85,52,73,52,76,48,78,44,80,42,78,77,50,76,45,83,43,67,36,92,83,82,68,45,80,32,50,27,42,34,32,39,41,37,32,23,39,20,50,74,84,42,73,74,50,78,77,46,77,48,35,35,42,29,34,72,77,82,62,54,70,46,80,41,56,70,68,59,53,48,50,54,51,52,52,53,57,63,71,64,59,77,75,82,81,79,74,84,90,80,86,135

Nearest PDB structures (foldseek):
  7zr1-assembly1_C  TM=4.712E-01  e=4.855E+00  Thermochaetoides thermophila
  7qoo-assembly1_P  TM=4.266E-01  e=7.502E+00  Homo sapiens